Protein AF-A0A832SWJ5-F1 (afdb_monomer_lite)

Sequence (56 aa):
RGKPMSCFVTEKKAVCKVGEKMAAFYVFDTPHGVYLRPEIKLVDDWIKVAHRGDDK

Foldseek 3Di:
DFFDKDWDDDPFKIWMDGNNDIWIWTWDQDCQAIWTDTPDPPDRDIDGDDGPDDPD

Secondary structure (DSSP, 8-state):
-PPPEEEEE-SSEEEEEETTEEEEEEEEEETTEEEEEESSTT----EEEEE-----

Structure (mmCIF, N/CA/C/O backbone):
data_AF-A0A832SWJ5-F1
#
_entry.id   AF-A0A832SWJ5-F1
#
loop_
_atom_site.group_PDB
_atom_site.id
_atom_site.type_symbol
_atom_site.label_atom_id
_atom_site.label_alt_id
_atom_site.label_comp_id
_atom_site.label_asym_id
_atom_site.label_entity_id
_atom_site.label_seq_id
_atom_site.pdbx_PDB_ins_code
_atom_site.Cartn_x
_atom_site.Cartn_y
_atom_site.Cartn_z
_atom_site.occupancy
_atom_site.B_iso_or_equiv
_atom_site.auth_seq_id
_atom_site.auth_comp_id
_atom_site.auth_asym_id
_atom_site.auth_atom_id
_atom_site.pdbx_PDB_model_num
ATOM 1 N N . ARG A 1 1 ? -15.468 16.639 1.372 1.00 59.62 1 ARG A N 1
ATOM 2 C CA . ARG A 1 1 ? -14.175 16.976 2.025 1.00 59.62 1 ARG A CA 1
ATOM 3 C C . ARG A 1 1 ? -13.581 15.671 2.553 1.00 59.62 1 ARG A C 1
ATOM 5 O O . ARG A 1 1 ? -14.265 15.003 3.317 1.00 59.62 1 ARG A O 1
ATOM 12 N N . GLY A 1 2 ? -12.413 15.242 2.066 1.00 79.06 2 GLY A N 1
ATOM 13 C CA . GLY A 1 2 ? -11.802 13.965 2.472 1.00 79.06 2 GLY A CA 1
ATOM 14 C C . GLY A 1 2 ? -11.281 14.000 3.911 1.00 79.06 2 GLY A C 1
ATOM 15 O O . GLY A 1 2 ? -10.998 15.079 4.435 1.00 79.06 2 GLY A O 1
ATOM 16 N N . LYS A 1 3 ? -11.166 12.831 4.556 1.00 82.62 3 LYS A N 1
ATOM 17 C CA . LYS A 1 3 ? -10.446 12.723 5.835 1.00 82.62 3 LYS A CA 1
ATOM 18 C C . LYS A 1 3 ? -8.954 12.997 5.591 1.00 82.62 3 LYS A C 1
ATOM 20 O O . LYS A 1 3 ? -8.449 12.569 4.554 1.00 82.62 3 LYS A O 1
ATOM 25 N N . PRO A 1 4 ? -8.251 13.677 6.514 1.00 84.38 4 PRO A N 1
ATOM 26 C CA . PRO A 1 4 ? -6.813 13.882 6.388 1.00 84.38 4 PRO A CA 1
ATOM 27 C C . PRO A 1 4 ? -6.092 12.532 6.293 1.00 84.38 4 PRO A C 1
ATOM 29 O O . PRO A 1 4 ? -6.423 11.591 7.026 1.00 84.38 4 PRO A O 1
ATOM 32 N N . MET A 1 5 ? -5.135 12.458 5.369 1.00 89.19 5 MET A N 1
ATOM 33 C CA . MET A 1 5 ? -4.294 11.293 5.119 1.00 89.19 5 MET A CA 1
ATOM 34 C C . MET A 1 5 ? -2.833 11.662 5.359 1.00 89.19 5 MET A C 1
ATOM 36 O O . MET A 1 5 ? -2.373 12.706 4.904 1.00 89.19 5 MET A O 1
ATOM 40 N N . SER A 1 6 ? -2.103 10.780 6.029 1.00 90.00 6 SER A N 1
ATOM 41 C CA . SER A 1 6 ? -0.643 10.802 6.065 1.00 90.00 6 SER A CA 1
ATOM 42 C C . SER A 1 6 ? -0.115 9.393 5.837 1.00 90.00 6 SER A C 1
ATOM 44 O O . SER A 1 6 ? -0.726 8.426 6.288 1.00 90.00 6 SER A O 1
ATOM 46 N N . CYS A 1 7 ? 0.999 9.264 5.124 1.00 89.50 7 CYS A N 1
ATOM 47 C CA . CYS A 1 7 ? 1.628 7.976 4.859 1.00 89.50 7 CYS A CA 1
ATOM 48 C C . CYS A 1 7 ? 3.096 8.024 5.269 1.00 89.50 7 CYS A C 1
ATOM 50 O O . CYS A 1 7 ? 3.808 8.971 4.945 1.00 89.50 7 CYS A O 1
ATOM 52 N N . PHE A 1 8 ? 3.536 6.986 5.968 1.00 90.00 8 PHE A N 1
ATOM 53 C CA . PHE A 1 8 ? 4.941 6.699 6.203 1.00 90.00 8 PHE A CA 1
ATOM 54 C C . PHE A 1 8 ? 5.374 5.608 5.227 1.00 90.00 8 PHE A C 1
ATOM 56 O O . PHE A 1 8 ? 4.766 4.536 5.197 1.00 90.00 8 PHE A O 1
ATOM 63 N N . VAL A 1 9 ? 6.388 5.890 4.412 1.00 86.19 9 VAL A N 1
ATOM 64 C CA . VAL A 1 9 ? 6.831 5.006 3.329 1.00 86.19 9 VAL A CA 1
ATOM 65 C C . VAL A 1 9 ? 8.280 4.599 3.567 1.00 86.19 9 VAL A C 1
ATOM 67 O O . VAL A 1 9 ? 9.137 5.439 3.825 1.00 86.19 9 VAL A O 1
ATOM 70 N N . THR A 1 10 ? 8.539 3.301 3.470 1.00 88.06 10 THR A N 1
ATOM 71 C CA . THR A 1 10 ? 9.869 2.691 3.404 1.00 88.06 10 THR A CA 1
ATOM 72 C C . THR A 1 10 ? 10.006 1.948 2.076 1.00 88.06 10 THR A C 1
ATO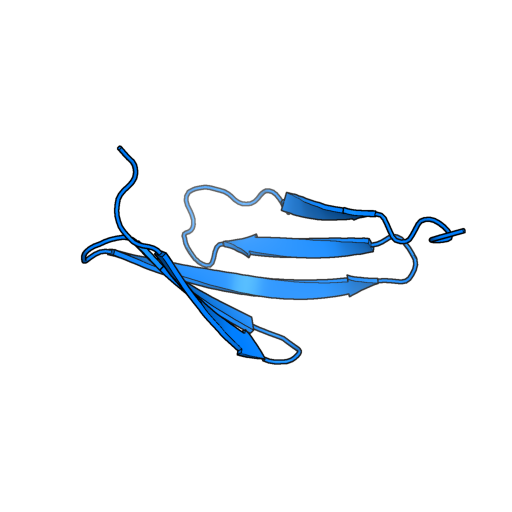M 74 O O . THR A 1 10 ? 9.017 1.772 1.364 1.00 88.06 10 THR A O 1
ATOM 77 N N . GLU A 1 11 ? 11.204 1.455 1.747 1.00 84.44 11 GLU A N 1
ATOM 78 C CA . GLU A 1 11 ? 11.446 0.727 0.486 1.00 84.44 11 GLU A CA 1
ATOM 79 C C . GLU A 1 11 ? 10.469 -0.432 0.231 1.00 84.44 11 GLU A C 1
ATOM 81 O O . GLU A 1 11 ? 10.145 -0.723 -0.915 1.00 84.44 11 GLU A O 1
ATOM 86 N N . LYS A 1 12 ? 9.995 -1.107 1.287 1.00 89.25 12 LYS A N 1
ATOM 87 C CA . LYS A 1 12 ? 9.178 -2.329 1.165 1.00 89.25 12 LYS A CA 1
ATOM 88 C C . LYS A 1 12 ? 7.769 -2.193 1.727 1.00 89.25 12 LYS A C 1
ATOM 90 O O . LYS A 1 12 ? 6.971 -3.123 1.590 1.00 89.25 12 LYS A O 1
ATOM 95 N N . LYS A 1 13 ? 7.448 -1.088 2.403 1.00 90.38 13 LYS A N 1
ATOM 96 C CA . LYS A 1 13 ? 6.176 -0.943 3.116 1.00 90.38 13 LYS A CA 1
ATOM 97 C C . LYS A 1 13 ? 5.701 0.503 3.137 1.00 90.38 13 LYS A C 1
ATOM 99 O O . LYS A 1 13 ? 6.476 1.417 3.381 1.00 90.38 13 LYS A O 1
ATOM 104 N N . ALA A 1 14 ? 4.402 0.694 2.966 1.00 90.06 14 ALA A N 1
ATOM 105 C CA . ALA A 1 14 ? 3.731 1.962 3.197 1.00 90.06 14 ALA A CA 1
ATOM 106 C C . ALA A 1 14 ? 2.669 1.780 4.283 1.00 90.06 14 ALA A C 1
ATOM 108 O O . ALA A 1 14 ? 1.874 0.843 4.236 1.00 90.06 14 ALA A O 1
ATOM 109 N N . VAL A 1 15 ? 2.648 2.669 5.271 1.00 90.56 15 VAL A N 1
ATOM 110 C CA . VAL A 1 15 ? 1.622 2.701 6.317 1.00 90.56 15 VAL A CA 1
ATOM 111 C C . VAL A 1 15 ? 0.925 4.046 6.250 1.00 90.56 15 VAL A C 1
ATOM 113 O O . VAL A 1 15 ? 1.522 5.079 6.538 1.00 90.56 15 VAL A O 1
ATOM 116 N N . CYS A 1 16 ? -0.344 4.029 5.862 1.00 90.06 16 CYS A N 1
ATOM 117 C CA . CYS A 1 16 ? -1.168 5.215 5.719 1.00 90.06 16 CYS A CA 1
ATOM 118 C C . CYS A 1 16 ? -2.199 5.297 6.843 1.00 90.06 16 CYS A C 1
ATOM 120 O O . CYS A 1 16 ? -2.904 4.332 7.137 1.00 90.06 16 CYS A O 1
ATOM 122 N N . LYS A 1 17 ? -2.325 6.475 7.446 1.00 90.50 17 LYS A N 1
ATOM 123 C CA . LYS A 1 17 ? -3.388 6.823 8.382 1.00 90.50 17 LYS A CA 1
ATOM 124 C C . LYS A 1 17 ? -4.422 7.672 7.652 1.00 90.50 17 LYS A C 1
ATOM 126 O O . LYS A 1 17 ? -4.069 8.695 7.076 1.00 90.50 17 LYS A O 1
ATOM 131 N N . VAL A 1 18 ? -5.689 7.263 7.688 1.00 84.81 18 VAL A N 1
ATOM 132 C CA . VAL A 1 18 ? -6.824 7.988 7.094 1.00 84.81 18 VAL A CA 1
ATOM 133 C C . VAL A 1 18 ? -7.843 8.282 8.191 1.00 84.81 18 VAL A C 1
ATOM 135 O O . VAL A 1 18 ? -8.600 7.406 8.623 1.00 84.81 18 VAL A O 1
ATOM 138 N N . GLY A 1 19 ? -7.858 9.523 8.680 1.00 87.06 19 GLY A N 1
ATOM 139 C CA . GLY A 1 19 ? -8.542 9.852 9.932 1.00 87.06 19 GLY A CA 1
ATOM 140 C C . GLY A 1 19 ? -7.962 9.041 11.097 1.00 87.06 19 GLY A C 1
ATOM 141 O O . GLY A 1 19 ? -6.813 9.242 11.472 1.00 87.06 19 GLY A O 1
ATOM 142 N N . GLU A 1 20 ? -8.739 8.109 11.648 1.00 86.50 20 GLU A N 1
ATOM 143 C CA . GLU A 1 20 ? -8.320 7.230 12.758 1.00 86.50 20 GLU A CA 1
ATOM 144 C C . GLU A 1 20 ? -7.946 5.811 12.308 1.00 86.50 20 GLU A C 1
ATOM 146 O O . GLU A 1 20 ? -7.416 5.032 13.093 1.00 86.50 20 GLU A O 1
ATOM 151 N N . LYS A 1 21 ? -8.205 5.461 11.042 1.00 85.94 21 LYS A N 1
ATOM 152 C CA . LYS A 1 21 ? -7.919 4.124 10.511 1.00 85.94 21 LYS A CA 1
ATOM 153 C C . LYS A 1 21 ? -6.491 4.054 9.987 1.00 85.94 21 LYS A C 1
ATOM 155 O O . LYS A 1 21 ? -6.022 5.003 9.361 1.00 85.94 21 LYS A O 1
ATOM 160 N N . MET A 1 22 ? -5.836 2.916 10.191 1.00 86.75 22 MET A N 1
ATOM 161 C CA . MET A 1 22 ? -4.545 2.603 9.580 1.00 86.75 22 MET A CA 1
ATOM 162 C C . MET A 1 22 ? -4.720 1.567 8.472 1.00 86.75 22 MET A C 1
ATOM 164 O O . MET A 1 22 ? -5.497 0.625 8.613 1.00 86.75 22 MET A O 1
ATOM 168 N N . ALA A 1 23 ? -3.984 1.746 7.382 1.00 87.62 23 ALA A N 1
ATOM 169 C CA . ALA A 1 23 ? -3.863 0.802 6.284 1.00 87.62 23 ALA A CA 1
ATOM 170 C C . ALA A 1 23 ? -2.376 0.575 5.999 1.00 87.62 23 ALA A C 1
ATOM 172 O O . ALA A 1 23 ? -1.616 1.531 5.848 1.00 87.62 23 ALA A O 1
ATOM 173 N N . ALA A 1 24 ? -1.968 -0.688 5.948 1.00 89.62 24 ALA A N 1
ATOM 174 C CA . ALA A 1 24 ? -0.606 -1.087 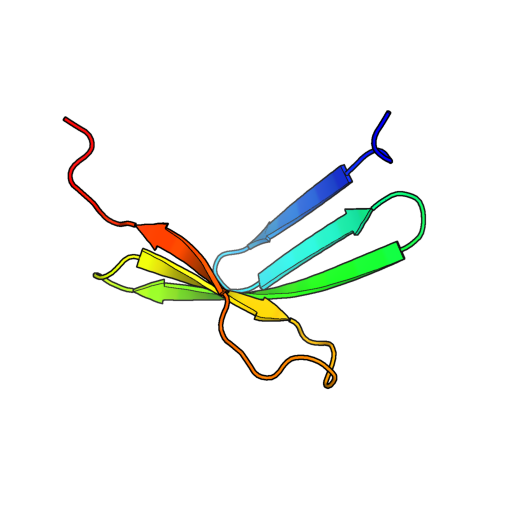5.633 1.00 89.62 24 ALA A CA 1
ATOM 175 C C . ALA A 1 24 ? -0.568 -1.763 4.263 1.00 89.62 24 ALA A C 1
ATOM 177 O O . ALA A 1 24 ? -1.460 -2.546 3.926 1.00 89.62 24 ALA A O 1
ATOM 178 N N . PHE A 1 25 ? 0.475 -1.462 3.499 1.00 89.12 25 PHE A N 1
ATOM 179 C CA . PHE A 1 25 ? 0.697 -1.979 2.160 1.00 89.12 25 PHE A CA 1
ATOM 180 C C . PHE A 1 25 ? 2.135 -2.461 2.020 1.00 89.12 25 PHE A C 1
ATOM 182 O O . PHE A 1 25 ? 3.061 -1.762 2.431 1.00 89.12 25 PHE A O 1
ATOM 189 N N . TYR A 1 26 ? 2.332 -3.608 1.381 1.00 90.06 26 TYR A N 1
ATOM 190 C CA . TYR A 1 26 ? 3.637 -3.988 0.851 1.00 90.06 26 TYR A CA 1
ATOM 191 C C . TYR A 1 26 ? 3.901 -3.231 -0.442 1.00 90.06 26 TYR A C 1
ATOM 193 O O . TYR A 1 26 ? 3.017 -3.157 -1.293 1.00 90.06 26 TYR A O 1
ATOM 201 N N . VAL A 1 27 ? 5.109 -2.695 -0.580 1.00 88.56 27 VAL A N 1
ATOM 202 C CA . VAL A 1 27 ? 5.571 -1.987 -1.776 1.00 88.56 27 VAL A CA 1
ATOM 203 C C . VAL A 1 27 ? 6.447 -2.934 -2.581 1.00 88.56 27 VAL A C 1
ATOM 205 O O . VAL A 1 27 ? 7.378 -3.533 -2.041 1.00 88.56 27 VAL A O 1
ATOM 208 N N . PHE A 1 28 ? 6.145 -3.066 -3.868 1.00 87.31 28 PHE A N 1
ATOM 209 C CA . PHE A 1 28 ? 6.952 -3.832 -4.805 1.00 87.31 28 PHE A CA 1
ATOM 210 C C . PHE A 1 28 ? 7.322 -2.942 -5.990 1.00 87.31 28 PHE A C 1
ATOM 212 O O . PHE A 1 28 ? 6.491 -2.663 -6.857 1.00 87.31 28 PHE A O 1
ATOM 219 N N . ASP A 1 29 ? 8.561 -2.450 -5.985 1.00 84.44 29 ASP A N 1
ATOM 220 C CA . ASP A 1 29 ? 9.132 -1.731 -7.123 1.00 84.44 29 ASP A CA 1
ATOM 221 C C . ASP A 1 29 ? 9.616 -2.742 -8.166 1.00 84.44 29 ASP A C 1
ATOM 223 O O . ASP A 1 29 ? 10.372 -3.668 -7.867 1.00 84.44 29 ASP A O 1
ATOM 227 N N . THR A 1 30 ? 9.153 -2.575 -9.399 1.00 84.69 30 THR A N 1
ATOM 228 C CA . THR A 1 30 ? 9.543 -3.398 -10.540 1.00 84.69 30 THR A CA 1
ATOM 229 C C . THR A 1 30 ? 9.933 -2.498 -11.712 1.00 84.69 30 THR A C 1
ATOM 231 O O . THR A 1 30 ? 9.500 -1.342 -11.788 1.00 84.69 30 THR A O 1
ATOM 234 N N . PRO A 1 31 ? 10.658 -3.026 -12.713 1.00 85.88 31 PRO A N 1
ATOM 235 C CA . PRO A 1 31 ? 10.908 -2.294 -13.954 1.00 85.88 31 PRO A CA 1
ATOM 236 C C . PRO A 1 31 ? 9.629 -1.804 -14.654 1.00 85.88 31 PRO A C 1
ATOM 238 O O . PRO A 1 31 ? 9.667 -0.819 -15.379 1.00 85.88 31 PRO A O 1
ATOM 241 N N . HIS A 1 32 ? 8.485 -2.455 -14.417 1.00 81.62 32 HIS A N 1
ATOM 242 C CA . HIS A 1 32 ? 7.204 -2.124 -15.049 1.00 81.62 32 HIS A CA 1
ATOM 243 C C . HIS A 1 32 ? 6.349 -1.127 -14.248 1.00 81.62 32 HIS A C 1
ATOM 245 O O . HIS A 1 32 ? 5.281 -0.713 -14.722 1.00 81.62 32 HIS A O 1
ATOM 251 N N . GLY A 1 33 ? 6.778 -0.759 -13.037 1.00 83.19 33 GLY A N 1
ATOM 252 C CA . GLY A 1 33 ? 6.045 0.130 -12.142 1.00 83.19 33 GLY A CA 1
ATOM 253 C C . GLY A 1 33 ? 6.081 -0.296 -10.679 1.00 83.19 33 GLY A C 1
ATOM 254 O O . GLY A 1 33 ? 6.627 -1.344 -10.326 1.00 83.19 33 GLY A O 1
ATOM 255 N N . VAL A 1 34 ? 5.442 0.523 -9.847 1.00 85.25 34 VAL A N 1
ATOM 256 C CA . VAL A 1 34 ? 5.302 0.288 -8.407 1.00 85.25 34 VAL A CA 1
ATOM 257 C C . VAL A 1 34 ? 3.933 -0.320 -8.127 1.00 85.25 34 VAL A C 1
ATOM 259 O O . VAL A 1 34 ? 2.906 0.189 -8.591 1.00 85.25 34 VAL A O 1
ATOM 262 N N . TYR A 1 35 ? 3.922 -1.397 -7.348 1.00 84.75 35 TYR A N 1
ATOM 263 C CA . TYR A 1 35 ? 2.721 -2.110 -6.928 1.00 84.75 35 TYR A CA 1
ATOM 264 C C . TYR A 1 35 ? 2.566 -2.045 -5.409 1.00 84.75 35 TYR A C 1
ATOM 266 O O . TYR A 1 35 ? 3.549 -2.136 -4.672 1.00 84.75 35 TYR A O 1
ATOM 274 N N . LEU A 1 36 ? 1.323 -1.917 -4.947 1.00 86.31 36 LEU A N 1
ATOM 275 C CA . LEU A 1 36 ? 0.950 -1.988 -3.540 1.00 86.31 36 LEU A CA 1
ATOM 276 C C . LEU A 1 36 ? 0.059 -3.203 -3.293 1.00 86.31 36 LEU A C 1
ATOM 278 O O . LEU A 1 36 ? -0.935 -3.390 -3.993 1.00 86.31 36 LEU A O 1
ATOM 282 N N . ARG A 1 37 ? 0.363 -3.988 -2.257 1.00 86.81 37 ARG A N 1
ATOM 283 C CA . ARG A 1 37 ? -0.540 -5.035 -1.757 1.00 86.81 37 ARG A CA 1
ATOM 284 C C . ARG A 1 37 ? -1.019 -4.697 -0.350 1.00 86.81 37 ARG A C 1
ATOM 286 O O . ARG A 1 37 ? -0.168 -4.611 0.537 1.00 86.81 37 ARG A O 1
ATOM 293 N N . PRO A 1 38 ? -2.330 -4.533 -0.109 1.00 85.56 38 PRO A N 1
ATOM 294 C CA . PRO A 1 38 ? -2.862 -4.358 1.239 1.00 85.56 38 PRO A CA 1
ATOM 295 C C . PRO A 1 38 ? -2.507 -5.548 2.146 1.00 85.56 38 PRO A C 1
ATOM 297 O O . PRO A 1 38 ? -2.518 -6.693 1.709 1.00 85.56 38 PRO A 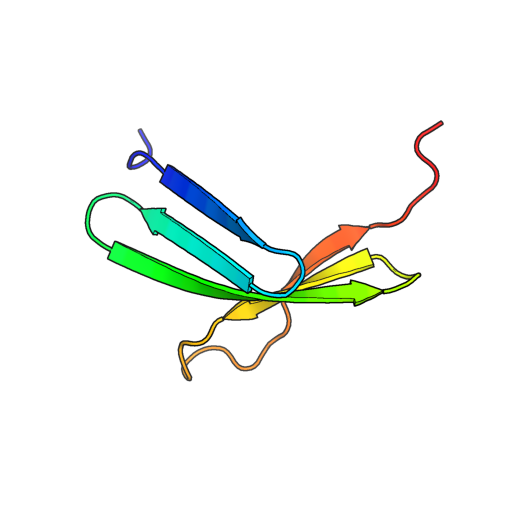O 1
ATOM 300 N N . GLU A 1 39 ? -2.236 -5.305 3.429 1.00 81.56 39 GLU A N 1
ATOM 301 C CA . GLU A 1 39 ? -2.106 -6.392 4.423 1.00 81.56 39 GLU A CA 1
ATOM 302 C C . GLU A 1 39 ? -3.470 -6.963 4.859 1.00 81.56 39 GLU A C 1
ATOM 304 O O . GLU A 1 39 ? -3.547 -8.011 5.501 1.00 81.56 39 GLU A O 1
ATOM 309 N N . ILE A 1 40 ? -4.566 -6.285 4.512 1.00 72.38 40 ILE A N 1
ATOM 310 C CA . ILE A 1 40 ? -5.926 -6.719 4.833 1.00 72.38 40 ILE A CA 1
ATOM 311 C C . ILE A 1 40 ? -6.348 -7.821 3.851 1.00 72.38 40 ILE A C 1
ATOM 313 O O . ILE A 1 40 ? -6.491 -7.565 2.661 1.00 72.38 40 ILE A O 1
ATOM 317 N N . LYS A 1 41 ? -6.645 -9.018 4.376 1.00 59.84 41 LYS A N 1
ATOM 318 C CA . LYS A 1 41 ? -7.036 -10.240 3.632 1.00 59.84 41 LYS A CA 1
ATOM 319 C C . LYS A 1 41 ? -8.298 -10.142 2.753 1.00 59.84 41 LYS A C 1
ATOM 321 O O . LYS A 1 41 ? -8.708 -11.138 2.176 1.00 59.84 41 LYS A O 1
ATOM 326 N N . LEU A 1 42 ? -8.969 -8.992 2.707 1.00 59.22 42 LEU A N 1
ATOM 327 C CA . LEU A 1 42 ? -10.200 -8.816 1.926 1.00 59.22 42 LEU A CA 1
ATOM 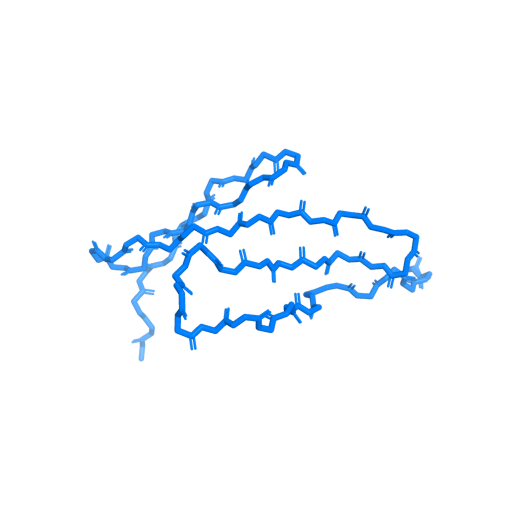328 C C . LEU A 1 42 ? -9.921 -8.482 0.455 1.00 59.22 42 LEU A C 1
ATOM 330 O O . LEU A 1 42 ? -10.844 -8.536 -0.350 1.00 59.22 42 LEU A O 1
ATOM 334 N N . VAL A 1 43 ? -8.679 -8.127 0.108 1.00 56.28 43 VAL A N 1
ATOM 335 C CA . VAL A 1 43 ? -8.270 -7.797 -1.261 1.00 56.28 43 VAL A CA 1
ATOM 336 C C . VAL A 1 43 ? -6.900 -8.430 -1.516 1.00 56.28 43 VAL A C 1
ATOM 338 O O . VAL A 1 43 ? -5.888 -7.907 -1.056 1.00 56.28 43 VAL A O 1
ATOM 341 N N . ASP A 1 44 ? -6.873 -9.567 -2.216 1.00 56.53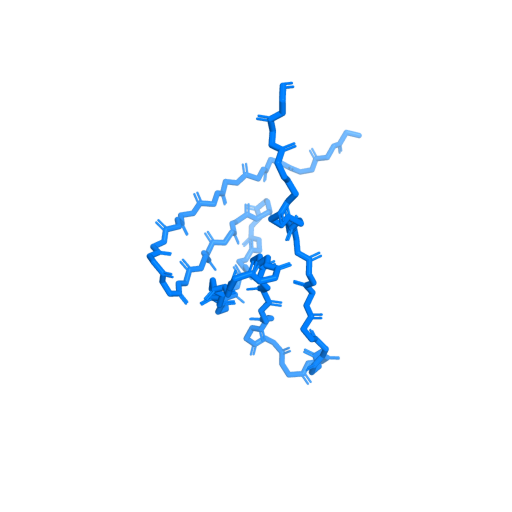 44 ASP A N 1
ATOM 342 C CA . ASP A 1 44 ? -5.629 -10.235 -2.652 1.00 56.53 44 ASP A CA 1
ATOM 343 C C . ASP A 1 44 ? -5.022 -9.598 -3.918 1.00 56.53 44 ASP A C 1
ATOM 345 O O . ASP A 1 44 ? -3.919 -9.958 -4.339 1.00 56.53 44 ASP A O 1
ATOM 349 N N . ASP A 1 45 ? -5.712 -8.624 -4.512 1.00 66.19 45 ASP A N 1
ATOM 350 C CA . ASP A 1 45 ? -5.264 -7.979 -5.739 1.00 66.19 45 ASP A CA 1
ATOM 351 C C . ASP A 1 45 ? -4.156 -6.948 -5.487 1.00 66.19 45 ASP A C 1
ATOM 353 O O . ASP A 1 45 ? -4.249 -6.055 -4.638 1.00 66.19 45 ASP A O 1
ATOM 357 N N . TRP A 1 46 ? -3.092 -7.062 -6.284 1.00 68.12 46 TRP A N 1
ATOM 358 C CA . TRP A 1 46 ? -2.026 -6.071 -6.363 1.00 68.12 46 TRP A CA 1
ATOM 359 C C . TRP A 1 46 ? -2.530 -4.822 -7.079 1.00 68.12 46 TRP A C 1
ATOM 361 O O . TRP A 1 46 ? -2.968 -4.874 -8.228 1.00 68.12 46 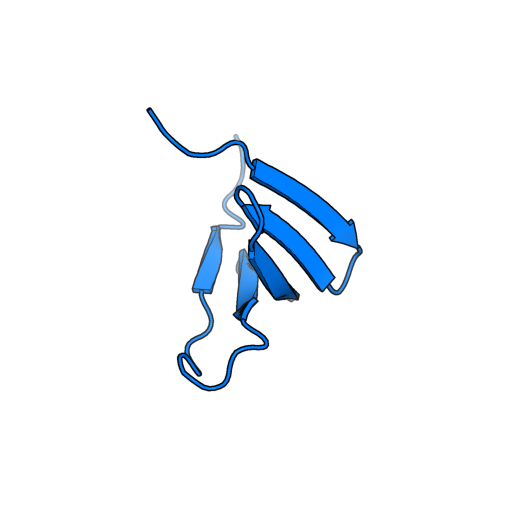TRP A O 1
ATOM 371 N N . ILE A 1 47 ? -2.402 -3.672 -6.427 1.00 77.56 47 ILE A N 1
ATOM 372 C CA . ILE A 1 47 ? -2.797 -2.385 -6.992 1.00 77.56 47 ILE A CA 1
ATOM 373 C C . ILE A 1 47 ? -1.557 -1.754 -7.627 1.00 77.56 47 ILE A C 1
ATOM 375 O O . ILE A 1 47 ? -0.615 -1.383 -6.925 1.00 77.56 47 ILE A O 1
ATOM 379 N N . LYS A 1 48 ? -1.535 -1.616 -8.957 1.00 76.94 48 LYS A N 1
ATOM 380 C CA . LYS A 1 48 ? -0.484 -0.860 -9.653 1.00 76.94 48 LYS A CA 1
ATOM 381 C C . LYS A 1 48 ? -0.714 0.633 -9.430 1.00 76.94 48 LYS A C 1
ATOM 383 O O . LYS A 1 48 ? -1.740 1.162 -9.845 1.00 76.94 48 LYS A O 1
ATOM 388 N N . VAL A 1 49 ? 0.229 1.305 -8.777 1.00 76.31 49 VAL A N 1
ATOM 389 C CA . VAL A 1 49 ? 0.071 2.714 -8.369 1.00 76.31 49 VAL A CA 1
ATOM 390 C C . VAL A 1 49 ? 0.902 3.689 -9.186 1.00 76.31 49 VAL A C 1
ATOM 392 O O . VAL A 1 49 ? 0.594 4.875 -9.211 1.00 76.31 49 VAL A O 1
ATOM 395 N N . ALA A 1 50 ? 1.928 3.202 -9.879 1.00 77.31 50 ALA A N 1
ATOM 396 C CA . ALA A 1 50 ? 2.720 4.021 -10.782 1.00 77.31 50 ALA A CA 1
ATOM 397 C C . ALA A 1 50 ? 3.141 3.204 -12.001 1.00 77.31 50 ALA A C 1
ATOM 399 O O . ALA A 1 50 ? 3.582 2.058 -11.880 1.00 77.31 50 ALA A O 1
ATOM 400 N N . HIS A 1 51 ? 3.021 3.801 -13.183 1.00 67.06 51 HIS A N 1
ATOM 401 C CA . HIS A 1 51 ? 3.705 3.312 -14.371 1.00 67.06 51 HIS A CA 1
ATOM 402 C C . HIS A 1 51 ? 5.135 3.847 -14.360 1.00 67.06 51 HIS A C 1
ATOM 404 O O . HIS A 1 51 ? 5.343 5.039 -14.169 1.00 67.06 51 HIS A O 1
ATOM 410 N N . ARG A 1 52 ? 6.115 2.971 -14.600 1.00 64.06 52 ARG A N 1
ATOM 411 C CA . ARG A 1 52 ? 7.472 3.399 -14.951 1.00 64.06 52 ARG A CA 1
ATOM 412 C C . ARG A 1 52 ? 7.466 3.689 -16.456 1.00 64.06 52 ARG A C 1
ATOM 414 O O . ARG A 1 52 ? 7.817 2.836 -17.262 1.00 64.06 52 ARG A O 1
ATOM 421 N N . GLY A 1 53 ? 6.877 4.818 -16.832 1.00 59.25 53 GLY A N 1
ATOM 422 C CA . GLY A 1 53 ? 6.933 5.359 -18.186 1.00 59.25 53 GLY A CA 1
ATOM 423 C C . GLY A 1 53 ? 7.816 6.592 -18.148 1.00 59.25 53 GLY A C 1
ATOM 424 O O . GLY A 1 53 ? 7.629 7.403 -17.250 1.00 59.25 53 GLY A O 1
ATOM 425 N N . ASP A 1 54 ? 8.780 6.656 -19.065 1.00 58.94 54 ASP A N 1
ATOM 426 C CA . ASP A 1 54 ? 9.661 7.793 -19.355 1.00 58.94 54 ASP A CA 1
ATOM 427 C C . ASP A 1 54 ? 8.962 9.132 -19.050 1.00 58.94 54 ASP A C 1
ATOM 429 O O . ASP A 1 54 ? 8.069 9.561 -19.784 1.00 58.94 54 ASP A O 1
ATOM 433 N N . ASP A 1 55 ? 9.327 9.748 -17.923 1.00 53.84 55 ASP A N 1
ATOM 434 C CA . ASP A 1 55 ? 8.995 11.138 -17.625 1.00 53.84 55 ASP A CA 1
ATOM 435 C C . ASP A 1 55 ? 9.880 11.957 -18.569 1.00 53.84 55 ASP A C 1
ATOM 437 O O . ASP A 1 55 ? 11.097 12.042 -18.379 1.00 53.84 55 ASP A O 1
ATOM 441 N N . LYS A 1 56 ? 9.288 12.414 -19.670 1.00 44.22 56 LYS A N 1
ATOM 442 C CA . LYS A 1 56 ? 9.940 13.292 -20.635 1.00 44.22 56 LYS A CA 1
ATOM 443 C C . LYS A 1 56 ? 9.634 14.741 -20.303 1.00 44.22 56 LYS A C 1
ATOM 445 O O . LYS A 1 56 ? 8.439 15.032 -20.070 1.00 44.22 56 LYS A O 1
#

Organism: NCBI:txid13773

InterPro domains:
  IPR012490 PaRep2a [PF07903] (1-54)

Radius of gyration: 12.72 Å; chains: 1; bounding box: 26×27×33 Å

pLDDT: mean 79.49, std 12.02, range [44.22, 90.56]